Protein AF-A0A1V3I9J4-F1 (afdb_monomer)

Nearest PDB structures (foldseek):
  6lo8-assembly1_A  TM=5.606E-01  e=5.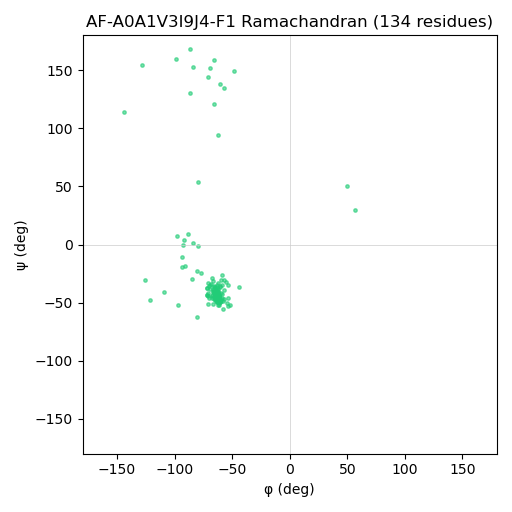830E+00  Saccharomyces cerevisiae S288C

Solvent-accessible surface area (backbone atoms only — not comparable to full-atom values): 7116 Å² total; per-residue (Å²): 116,76,69,48,53,53,27,46,50,50,54,15,50,54,45,28,54,53,42,21,52,49,48,45,62,74,43,64,89,49,76,94,69,63,69,67,55,36,48,50,51,18,38,63,69,42,17,49,48,37,28,52,41,33,45,50,40,48,75,71,56,50,34,39,82,47,54,69,62,50,41,52,48,24,28,52,47,25,25,54,47,45,34,54,53,50,52,52,51,35,45,75,68,69,73,48,91,66,52,75,68,56,41,36,72,73,54,30,50,62,52,13,52,52,41,14,53,52,41,26,52,49,43,68,72,49,45,40,78,41,35,44,88,61,86,127

Organism: NCBI:txid1908258

Sequence (136 aa):
MKPYFRTLILFPLILQGLATALFWFLGWDLEPVPFYRYLTVAFFLATIPAFLIAFVATTFRYVRHNIVSIVLCSSLISFFYCNIASYFYLFMMNETEASIWEWVIQDGLVLGLLGMCGMVFYSLFVLPFLLPKTKS

pLDDT: mean 86.07, std 7.84, range [49.94, 94.81]

Secondary structure (DSSP, 8-state):
-HHHHHHHHHHHHHHHHHHHHHHHHHTTTSS---HHHHHHHHIIIIIHHHHHHHHHHHHTT--TT-HHHHHHHHHHHHHHHHHHHHHHHHHHTT---S-HHHHIIIIIHHHHHHHHHHHHHHHHHHHHHHS-SS--

Mean predicted aligned error: 5.66 Å

Radius of gyration: 16.04 Å; Cα contacts (8 Å, |Δi|>4): 140; chains: 1; bounding box: 35×29×50 Å

Structure (mmCIF, N/CA/C/O backbone):
data_AF-A0A1V3I9J4-F1
#
_entry.id   AF-A0A1V3I9J4-F1
#
loop_
_atom_site.group_PDB
_atom_site.id
_atom_site.type_symbol
_atom_site.label_atom_id
_atom_site.label_alt_id
_atom_site.label_comp_id
_atom_site.label_asym_id
_atom_site.label_entity_id
_atom_site.label_seq_id
_atom_site.pdbx_PDB_ins_code
_atom_site.Cartn_x
_atom_site.Cartn_y
_atom_site.Cartn_z
_atom_site.occupancy
_atom_site.B_iso_or_equiv
_atom_site.auth_seq_id
_atom_site.auth_comp_id
_atom_site.auth_asym_id
_atom_site.auth_atom_id
_atom_site.pdbx_PDB_model_num
ATOM 1 N N . MET A 1 1 ? -5.566 -11.918 20.546 1.00 49.94 1 MET A N 1
ATOM 2 C CA . MET A 1 1 ? -5.005 -12.197 19.198 1.00 49.94 1 MET A CA 1
ATOM 3 C C . MET A 1 1 ? -6.056 -12.437 18.106 1.00 49.94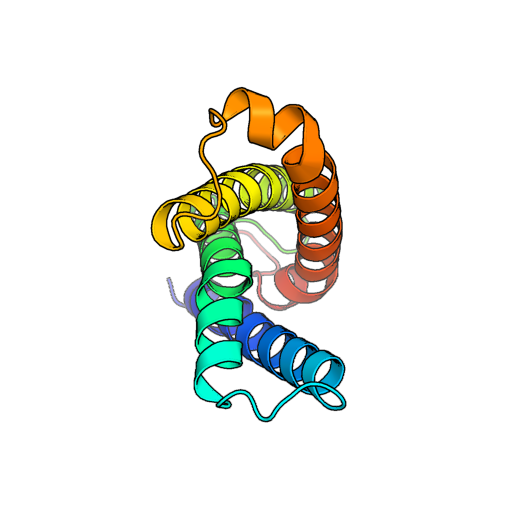 1 MET A C 1
ATOM 5 O O . MET A 1 1 ? -5.863 -11.928 17.012 1.00 49.94 1 MET A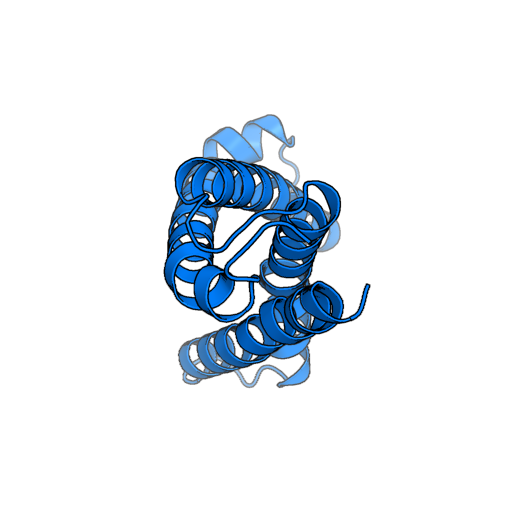 O 1
ATOM 9 N N . LYS A 1 2 ? -7.193 -13.111 18.364 1.00 61.66 2 LYS A N 1
ATOM 10 C CA . LYS A 1 2 ? -8.234 -13.349 17.334 1.00 61.66 2 LYS A CA 1
ATOM 11 C C . LYS A 1 2 ? -8.881 -12.114 16.656 1.00 61.66 2 LYS A C 1
ATOM 13 O O . LYS A 1 2 ? -9.177 -12.246 15.471 1.00 61.66 2 LYS A O 1
ATOM 18 N N . PRO A 1 3 ? -9.115 -10.948 17.305 1.00 64.12 3 PRO A N 1
ATOM 19 C CA . PRO A 1 3 ? -9.882 -9.878 16.654 1.00 64.12 3 PRO A CA 1
ATOM 20 C C . PRO A 1 3 ? -9.131 -9.212 15.491 1.00 64.12 3 PRO A C 1
ATOM 22 O O . PRO A 1 3 ? -9.747 -8.909 14.479 1.00 64.12 3 PRO A O 1
ATOM 25 N N . TYR A 1 4 ? -7.807 -9.067 15.595 1.00 75.69 4 TYR A N 1
ATOM 26 C CA . TYR A 1 4 ? -6.991 -8.361 14.598 1.00 75.69 4 TYR A CA 1
ATOM 27 C C . TYR A 1 4 ? -6.436 -9.261 13.485 1.00 75.69 4 TYR A C 1
ATOM 29 O O . TYR A 1 4 ? -6.075 -8.779 12.417 1.00 75.69 4 TYR A O 1
ATOM 37 N N . PHE A 1 5 ? -6.399 -10.582 13.697 1.00 76.38 5 PHE A N 1
ATOM 38 C CA . PHE A 1 5 ? -5.927 -11.531 12.681 1.00 76.38 5 PHE A CA 1
ATOM 39 C C . PHE A 1 5 ? -6.779 -11.481 11.405 1.00 76.38 5 PHE A C 1
ATOM 41 O O . PHE A 1 5 ? -6.262 -11.570 10.296 1.00 76.38 5 PHE A O 1
ATOM 48 N N . ARG A 1 6 ? -8.092 -11.261 11.559 1.00 82.69 6 ARG A N 1
ATOM 49 C CA . ARG A 1 6 ? -8.993 -11.050 10.420 1.00 82.69 6 ARG A CA 1
ATOM 50 C C . ARG A 1 6 ? -8.640 -9.777 9.660 1.00 82.69 6 ARG A C 1
ATOM 52 O O . ARG A 1 6 ? -8.627 -9.808 8.439 1.00 82.69 6 ARG A O 1
ATOM 59 N N . THR A 1 7 ? -8.310 -8.695 10.361 1.00 84.25 7 THR A N 1
ATOM 60 C CA . THR A 1 7 ? -7.864 -7.435 9.753 1.00 84.25 7 THR A CA 1
ATOM 61 C C . THR A 1 7 ? -6.581 -7.633 8.950 1.00 84.25 7 THR A C 1
ATOM 63 O O . THR A 1 7 ? -6.528 -7.212 7.802 1.00 84.25 7 THR A O 1
ATOM 66 N N . LEU A 1 8 ? -5.587 -8.332 9.512 1.00 87.12 8 LEU A N 1
ATOM 67 C CA . LEU A 1 8 ? -4.297 -8.599 8.862 1.00 87.12 8 LEU A CA 1
ATOM 68 C C . LEU A 1 8 ? -4.411 -9.368 7.545 1.00 87.12 8 LEU A C 1
ATOM 70 O O . LEU A 1 8 ? -3.569 -9.188 6.675 1.00 87.12 8 LEU A O 1
ATOM 74 N N . ILE A 1 9 ? -5.421 -10.228 7.405 1.00 88.88 9 ILE A N 1
ATOM 75 C CA . ILE A 1 9 ? -5.608 -11.054 6.207 1.00 88.88 9 ILE A CA 1
ATOM 76 C C . ILE A 1 9 ? -6.605 -10.408 5.249 1.00 88.88 9 ILE A C 1
ATOM 78 O O . ILE A 1 9 ? -6.308 -10.237 4.072 1.00 88.88 9 ILE A O 1
ATOM 82 N N . LEU A 1 10 ? -7.791 -10.037 5.735 1.00 91.19 10 LEU A N 1
ATOM 83 C CA . LEU A 1 10 ? -8.876 -9.561 4.877 1.00 91.19 10 LEU A CA 1
ATOM 84 C C . LEU A 1 10 ? -8.568 -8.197 4.265 1.00 91.19 10 LEU A C 1
ATOM 86 O O . LEU A 1 10 ? -8.884 -7.977 3.102 1.00 91.19 10 LEU A O 1
ATOM 90 N N . PHE A 1 11 ? -7.941 -7.293 5.018 1.00 92.75 11 PHE A N 1
ATOM 91 C CA . PHE A 1 11 ? -7.642 -5.951 4.526 1.00 92.75 11 PHE A CA 1
ATOM 92 C C . PHE A 1 11 ? -6.712 -5.954 3.299 1.00 92.75 11 PHE A C 1
ATOM 94 O O . PHE A 1 11 ? -7.086 -5.363 2.288 1.00 92.75 11 PHE A O 1
ATOM 101 N N . PRO A 1 12 ? -5.548 -6.626 3.302 1.00 93.94 12 PRO A N 1
ATOM 102 C CA . PRO A 1 12 ? -4.733 -6.718 2.092 1.00 93.94 12 PRO A CA 1
ATOM 103 C C . PRO A 1 12 ? -5.380 -7.583 1.003 1.00 93.94 12 PRO A C 1
ATOM 105 O O . PRO A 1 12 ? -5.273 -7.246 -0.171 1.00 93.94 12 PRO A O 1
ATOM 108 N N . LEU A 1 13 ? -6.096 -8.656 1.361 1.00 93.94 13 LEU A N 1
ATOM 109 C CA . LEU A 1 13 ? -6.703 -9.564 0.380 1.00 93.94 13 LEU A CA 1
ATOM 110 C C . LEU A 1 13 ? -7.821 -8.902 -0.440 1.00 93.94 13 LEU A C 1
ATOM 112 O O . LEU A 1 13 ? -7.906 -9.111 -1.649 1.00 93.94 13 LEU A O 1
ATOM 116 N N . ILE A 1 14 ? -8.669 -8.090 0.198 1.00 93.75 14 ILE A N 1
ATOM 117 C CA . ILE A 1 14 ? -9.712 -7.328 -0.503 1.00 93.75 14 ILE A CA 1
ATOM 118 C C . ILE A 1 14 ? -9.059 -6.373 -1.505 1.00 93.75 14 ILE A C 1
ATOM 120 O O . ILE A 1 14 ? -9.472 -6.325 -2.665 1.00 93.75 14 ILE A O 1
ATOM 124 N N . LEU A 1 15 ? -8.010 -5.659 -1.086 1.00 94.06 15 LEU A N 1
ATOM 125 C CA . LEU A 1 15 ? -7.327 -4.720 -1.966 1.00 94.06 15 LEU A CA 1
ATOM 126 C C . LEU A 1 15 ? -6.601 -5.424 -3.116 1.00 94.06 15 LEU A C 1
ATOM 128 O O . LEU A 1 15 ? -6.671 -4.934 -4.237 1.00 94.06 15 LEU A O 1
ATOM 132 N N . GLN A 1 16 ? -5.984 -6.587 -2.875 1.00 94.81 16 GLN A N 1
ATOM 133 C CA . GLN A 1 16 ? -5.402 -7.423 -3.930 1.00 94.81 16 GLN A CA 1
ATOM 134 C C . GLN A 1 16 ? -6.427 -7.684 -5.035 1.00 94.81 16 GLN A C 1
ATOM 136 O O . GLN A 1 16 ? -6.136 -7.461 -6.211 1.00 94.81 16 GLN A O 1
ATOM 141 N N . GLY A 1 17 ? -7.617 -8.165 -4.664 1.00 92.38 17 GLY A N 1
ATOM 142 C CA . GLY A 1 17 ? -8.676 -8.492 -5.616 1.00 92.38 17 GLY A CA 1
ATOM 143 C C . GLY A 1 17 ? -9.146 -7.265 -6.393 1.00 92.38 17 GLY A C 1
ATOM 144 O O . GLY A 1 17 ? -9.192 -7.300 -7.621 1.00 92.38 17 GLY A O 1
ATOM 145 N N . LEU A 1 18 ? -9.424 -6.164 -5.687 1.00 93.44 18 LEU A N 1
ATOM 146 C CA . LEU A 1 18 ? -9.874 -4.910 -6.296 1.00 93.44 18 LEU A CA 1
ATOM 147 C C . LEU A 1 18 ? -8.825 -4.313 -7.243 1.00 93.44 18 LEU A C 1
ATOM 149 O O . LEU A 1 18 ? -9.158 -3.958 -8.369 1.00 93.44 18 LEU A O 1
ATOM 153 N N . ALA A 1 19 ? -7.563 -4.238 -6.819 1.00 91.50 19 ALA A N 1
ATOM 154 C CA . ALA A 1 19 ? -6.478 -3.690 -7.627 1.00 91.50 19 ALA A CA 1
ATOM 155 C C . ALA A 1 19 ? -6.179 -4.568 -8.849 1.00 91.50 19 ALA A C 1
ATOM 157 O O . ALA A 1 19 ? -5.987 -4.046 -9.943 1.00 91.50 19 ALA A O 1
ATOM 158 N N . THR A 1 20 ? -6.206 -5.897 -8.698 1.00 92.62 20 THR A N 1
ATOM 159 C CA . THR A 1 20 ? -6.018 -6.821 -9.830 1.00 92.62 20 THR A CA 1
ATOM 160 C C . THR A 1 20 ? -7.135 -6.653 -10.859 1.00 92.62 20 THR A C 1
ATOM 162 O O . THR A 1 20 ? -6.858 -6.558 -12.052 1.00 92.62 20 THR A O 1
ATOM 165 N N . ALA A 1 21 ? -8.392 -6.577 -10.407 1.00 91.62 21 ALA A N 1
ATOM 166 C CA . ALA A 1 21 ? -9.537 -6.352 -11.285 1.00 91.62 21 ALA A CA 1
ATOM 167 C C . ALA A 1 21 ? -9.454 -4.991 -11.990 1.00 91.62 21 ALA A C 1
ATOM 169 O O . ALA A 1 21 ? -9.706 -4.910 -13.189 1.00 91.62 21 ALA A O 1
ATOM 170 N N . LEU A 1 22 ? -9.047 -3.941 -11.269 1.00 90.50 22 LEU A N 1
ATOM 171 C CA . LEU A 1 22 ? -8.854 -2.608 -11.832 1.00 90.50 22 LEU A CA 1
ATOM 172 C C . LEU A 1 22 ? -7.760 -2.599 -12.906 1.00 90.50 22 LEU A C 1
ATOM 174 O O . LEU A 1 22 ? -7.988 -2.080 -13.993 1.00 90.50 22 LEU A O 1
ATOM 178 N N . PHE A 1 23 ? -6.592 -3.188 -12.634 1.00 88.38 23 PHE A N 1
ATOM 179 C CA . PHE A 1 23 ? -5.504 -3.248 -13.611 1.00 88.38 23 PHE A CA 1
ATOM 180 C C . PHE A 1 23 ? -5.861 -4.081 -14.835 1.00 88.38 23 PHE A C 1
ATOM 182 O O . PHE A 1 23 ? -5.496 -3.702 -15.943 1.00 88.38 23 PHE A O 1
ATOM 189 N N . TRP A 1 24 ? -6.600 -5.175 -14.656 1.00 89.00 24 TRP A N 1
ATOM 190 C CA . TRP A 1 24 ? -7.106 -5.944 -15.785 1.00 89.00 24 TRP A CA 1
ATOM 191 C C . TRP A 1 24 ? -8.100 -5.123 -16.616 1.00 89.00 24 TRP A C 1
ATOM 193 O O . TRP A 1 24 ? -7.965 -5.063 -17.832 1.00 89.00 24 TRP A O 1
ATOM 203 N N . PHE A 1 25 ? -9.048 -4.433 -15.978 1.00 88.06 25 PHE A N 1
ATOM 204 C CA . PHE A 1 25 ? -10.020 -3.595 -16.682 1.00 88.06 25 PHE A CA 1
ATOM 205 C C . PHE A 1 25 ? -9.353 -2.450 -17.457 1.00 88.06 25 PHE A C 1
ATOM 207 O O . PHE A 1 25 ? -9.671 -2.225 -18.618 1.00 88.06 25 PHE A O 1
ATOM 214 N N . LEU A 1 26 ? -8.384 -1.761 -16.846 1.00 85.94 26 LEU A N 1
ATOM 215 C CA . LEU A 1 26 ? -7.599 -0.714 -17.511 1.00 85.94 26 LEU A CA 1
ATOM 216 C C . LEU A 1 26 ? -6.693 -1.273 -18.617 1.00 85.94 26 LEU A C 1
ATOM 218 O O . LEU A 1 26 ? -6.379 -0.577 -19.576 1.00 85.94 26 LEU A O 1
ATOM 222 N N . GLY A 1 27 ? -6.265 -2.525 -18.469 1.00 82.06 27 GLY A N 1
ATOM 223 C CA . GLY A 1 27 ? -5.443 -3.253 -19.426 1.00 82.06 27 GLY A CA 1
ATOM 224 C C . GLY A 1 27 ? -6.215 -3.917 -20.561 1.00 82.06 27 GLY A C 1
ATOM 225 O O . GLY A 1 27 ? -5.588 -4.593 -21.369 1.00 82.06 27 GLY A O 1
ATOM 226 N N . TRP A 1 28 ? -7.541 -3.773 -20.610 1.00 76.44 28 TRP A N 1
ATOM 227 C CA . TRP A 1 28 ? -8.403 -4.556 -21.497 1.00 76.44 28 TRP A CA 1
ATOM 228 C C . TRP A 1 28 ? -8.178 -4.267 -22.986 1.00 76.44 28 TRP A C 1
ATOM 230 O O . TRP A 1 28 ? -8.222 -5.187 -23.798 1.00 76.44 28 TRP A O 1
ATOM 240 N N . ASP A 1 29 ? -7.901 -3.006 -23.326 1.00 75.25 29 ASP A N 1
ATOM 241 C CA . ASP A 1 29 ? -7.679 -2.556 -24.708 1.00 75.25 29 ASP A CA 1
ATOM 242 C C . ASP A 1 29 ? -6.194 -2.581 -25.123 1.00 75.25 29 ASP A C 1
ATOM 244 O O . ASP A 1 29 ? -5.850 -2.217 -26.249 1.00 75.25 29 ASP A O 1
ATOM 248 N N . LEU A 1 30 ? -5.298 -2.983 -24.215 1.00 75.38 30 LEU A N 1
ATOM 249 C CA . LEU A 1 30 ? -3.862 -3.098 -24.473 1.00 75.38 30 LEU A CA 1
ATOM 250 C C . LEU A 1 30 ? -3.519 -4.476 -25.064 1.00 75.38 30 LEU A C 1
ATOM 252 O O . LEU A 1 30 ? -4.335 -5.397 -25.069 1.00 75.38 30 LEU A O 1
ATOM 256 N N . GLU A 1 31 ? -2.290 -4.622 -25.573 1.00 75.81 31 GLU A N 1
ATOM 257 C CA . GLU A 1 31 ? -1.767 -5.916 -26.029 1.00 75.81 31 GLU A CA 1
ATOM 258 C C . GLU A 1 31 ? -2.010 -7.019 -24.984 1.00 75.81 31 GLU A C 1
ATOM 260 O O . GLU A 1 31 ? -2.014 -6.727 -23.786 1.00 75.81 31 GLU A O 1
ATOM 265 N N . PRO A 1 32 ? -2.199 -8.288 -25.394 1.00 76.12 32 PRO A N 1
ATOM 266 C CA . PRO A 1 32 ? -2.558 -9.366 -24.479 1.00 76.12 32 PRO A CA 1
ATOM 267 C C . PRO A 1 32 ? -1.462 -9.599 -23.430 1.00 76.12 32 PRO A C 1
ATOM 269 O O . PRO A 1 32 ? -0.507 -10.350 -23.636 1.00 76.12 32 PRO A O 1
ATOM 272 N N . VAL A 1 33 ? -1.619 -8.962 -22.269 1.00 80.00 33 VAL A N 1
ATOM 273 C CA . VAL A 1 33 ? -0.750 -9.146 -21.112 1.00 80.00 33 VAL A CA 1
ATOM 274 C C . VAL A 1 33 ? -1.266 -10.340 -20.303 1.00 80.00 33 VAL A C 1
ATOM 276 O O . VAL A 1 33 ? -2.451 -10.401 -19.963 1.00 80.00 33 VAL A O 1
ATOM 279 N N . PRO A 1 34 ? -0.398 -11.295 -19.933 1.00 86.06 34 PRO A N 1
ATOM 280 C CA . PRO A 1 34 ? -0.798 -12.413 -19.093 1.00 86.06 34 PRO A CA 1
ATOM 281 C C . PRO A 1 34 ? -1.398 -11.955 -17.758 1.00 86.06 34 PRO A C 1
ATOM 283 O O . PRO A 1 34 ? -0.808 -11.132 -17.055 1.00 86.06 34 PRO A O 1
ATOM 286 N N . PHE A 1 35 ? -2.519 -12.563 -17.350 1.00 85.94 35 PHE A N 1
ATOM 287 C CA . PHE A 1 35 ? -3.243 -12.179 -16.130 1.00 85.94 35 PHE A CA 1
ATOM 288 C C . PHE A 1 35 ? -2.366 -12.160 -14.865 1.00 85.94 35 PHE A C 1
ATOM 290 O O . PHE A 1 35 ? -2.518 -11.293 -14.002 1.00 85.94 35 PHE A O 1
ATOM 297 N N . TYR A 1 36 ? -1.399 -13.082 -14.768 1.00 87.00 36 TYR A N 1
ATOM 298 C CA . TYR A 1 36 ? -0.486 -13.153 -13.625 1.00 87.00 36 TYR A CA 1
ATOM 299 C C . TYR A 1 36 ? 0.319 -11.859 -13.428 1.00 87.00 36 TYR A C 1
ATOM 301 O O . TYR A 1 36 ? 0.698 -11.556 -12.301 1.00 87.00 36 TYR A O 1
ATOM 309 N N . ARG A 1 37 ? 0.561 -11.067 -14.484 1.00 86.00 37 ARG A N 1
ATOM 310 C CA . ARG A 1 37 ? 1.278 -9.792 -14.369 1.00 86.00 37 ARG A CA 1
ATOM 311 C C . ARG A 1 37 ? 0.460 -8.773 -13.578 1.00 86.00 37 ARG A C 1
ATOM 313 O O . ARG A 1 37 ? 1.016 -8.144 -12.684 1.00 86.00 37 ARG A O 1
ATOM 320 N N . TYR A 1 38 ? -0.847 -8.666 -13.827 1.00 88.19 38 TYR A N 1
ATOM 321 C CA . TYR A 1 38 ? -1.734 -7.791 -13.046 1.00 88.19 38 TYR A CA 1
ATOM 322 C C . TYR A 1 38 ? -1.788 -8.212 -11.578 1.00 88.19 38 TYR A C 1
ATOM 324 O O . TYR A 1 38 ? -1.732 -7.365 -10.688 1.00 88.19 38 TYR A O 1
ATOM 332 N N . LEU A 1 39 ? -1.837 -9.524 -11.326 1.00 89.75 39 LEU A N 1
ATOM 333 C CA . LEU A 1 39 ? -1.841 -10.082 -9.977 1.00 89.75 39 LEU A CA 1
ATOM 334 C C . LEU A 1 39 ? -0.544 -9.742 -9.229 1.00 89.75 39 LEU A C 1
ATOM 336 O O . LEU A 1 39 ? -0.597 -9.281 -8.089 1.00 89.75 39 LEU A O 1
ATOM 340 N N . THR A 1 40 ? 0.606 -9.899 -9.885 1.00 88.25 40 THR A N 1
ATOM 341 C CA . THR A 1 40 ? 1.920 -9.552 -9.329 1.00 88.25 40 THR A CA 1
ATOM 342 C C . THR A 1 40 ? 2.047 -8.053 -9.063 1.00 88.25 40 THR A C 1
ATOM 344 O O . THR A 1 40 ? 2.460 -7.659 -7.974 1.00 88.25 40 THR A O 1
ATOM 347 N N . VAL A 1 41 ? 1.652 -7.199 -10.011 1.00 86.50 41 VAL A N 1
ATOM 348 C CA . VAL A 1 41 ? 1.715 -5.736 -9.843 1.00 86.50 41 VAL A CA 1
ATOM 349 C C . VAL A 1 41 ? 0.810 -5.278 -8.696 1.00 86.50 41 VAL A C 1
ATOM 351 O O . VAL A 1 41 ? 1.257 -4.521 -7.837 1.00 86.50 41 VAL A O 1
ATOM 354 N N . ALA A 1 42 ? -0.422 -5.787 -8.614 1.00 90.50 42 ALA A N 1
ATOM 355 C CA . ALA A 1 42 ? -1.326 -5.518 -7.495 1.00 90.50 42 ALA A CA 1
ATOM 356 C C . ALA A 1 42 ? -0.761 -6.001 -6.153 1.00 90.50 42 ALA A C 1
ATOM 358 O O . ALA A 1 42 ? -0.906 -5.314 -5.140 1.00 90.50 42 ALA A O 1
ATOM 359 N N . PHE A 1 43 ? -0.065 -7.139 -6.143 1.00 90.44 43 PHE A N 1
ATOM 360 C CA . PHE A 1 43 ? 0.559 -7.662 -4.933 1.00 90.44 43 PHE A CA 1
ATOM 361 C C . PHE A 1 43 ? 1.630 -6.724 -4.384 1.00 90.44 43 PHE A C 1
ATOM 363 O O . PHE A 1 43 ? 1.602 -6.376 -3.200 1.00 90.44 43 PHE A O 1
ATOM 370 N N . PHE A 1 44 ? 2.534 -6.259 -5.245 1.00 88.19 44 PHE A N 1
ATOM 371 C CA . PHE A 1 44 ? 3.584 -5.343 -4.823 1.00 88.19 44 PHE A CA 1
ATOM 372 C C . PHE A 1 44 ? 3.032 -3.958 -4.498 1.00 88.19 44 PHE A C 1
ATOM 374 O O . PHE A 1 44 ? 3.275 -3.457 -3.407 1.0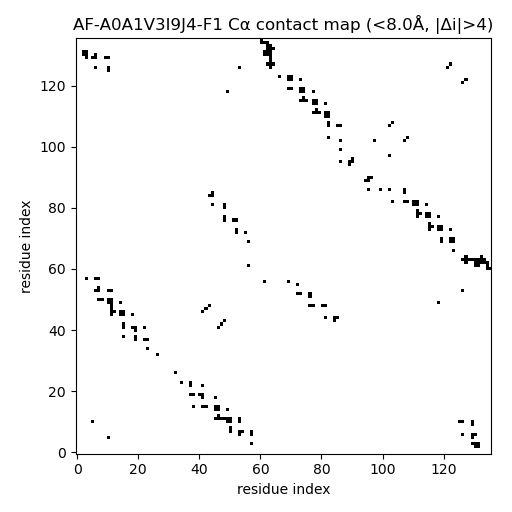0 88.19 44 PHE A O 1
ATOM 381 N N . LEU A 1 45 ? 2.251 -3.350 -5.391 1.00 86.88 45 LEU A N 1
ATOM 382 C CA . LEU A 1 45 ? 1.869 -1.942 -5.255 1.00 86.88 45 LEU A CA 1
ATOM 383 C C . LEU A 1 45 ? 0.712 -1.683 -4.285 1.00 86.88 45 LEU A C 1
ATOM 385 O O . LEU A 1 45 ? 0.603 -0.568 -3.784 1.00 86.88 45 LEU A O 1
ATOM 389 N N . ALA A 1 46 ? -0.143 -2.671 -4.012 1.00 89.94 46 ALA A N 1
ATOM 390 C CA . ALA A 1 46 ? -1.344 -2.473 -3.199 1.00 89.94 46 ALA A CA 1
ATOM 391 C C . ALA A 1 46 ? -1.372 -3.383 -1.963 1.00 89.94 46 ALA A C 1
ATOM 393 O O . ALA A 1 46 ? -1.582 -2.927 -0.837 1.00 89.94 46 ALA A O 1
ATOM 394 N N . THR A 1 47 ? -1.107 -4.674 -2.137 1.00 92.56 47 THR A N 1
ATOM 395 C CA . THR A 1 47 ? -1.300 -5.673 -1.074 1.00 92.56 47 THR A CA 1
ATOM 396 C C . THR A 1 47 ? -0.268 -5.567 0.037 1.00 92.56 47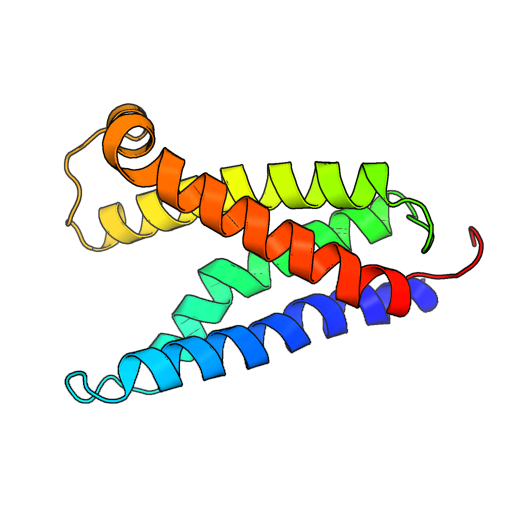 THR A C 1
ATOM 398 O O . THR A 1 47 ? -0.640 -5.600 1.210 1.00 92.56 47 THR A O 1
ATOM 401 N N . ILE A 1 48 ? 1.013 -5.387 -0.295 1.00 92.88 48 ILE A N 1
ATOM 402 C CA . ILE A 1 48 ? 2.060 -5.160 0.710 1.00 92.88 48 ILE A CA 1
ATOM 403 C C . ILE A 1 48 ? 1.819 -3.875 1.520 1.00 92.88 48 ILE A C 1
ATOM 405 O O . ILE A 1 48 ? 1.813 -3.967 2.751 1.00 92.88 48 ILE A O 1
ATOM 409 N N . PRO A 1 49 ? 1.572 -2.693 0.917 1.00 92.12 49 PRO A N 1
ATOM 410 C CA . PRO A 1 49 ? 1.309 -1.495 1.710 1.00 92.12 49 PRO A CA 1
ATOM 411 C C . PRO A 1 49 ? 0.030 -1.627 2.546 1.00 92.12 49 PRO A C 1
ATOM 413 O O . PRO A 1 49 ? 0.025 -1.222 3.710 1.00 92.12 49 PRO A O 1
ATOM 416 N N . ALA A 1 50 ? -1.023 -2.274 2.033 1.00 92.94 50 ALA A N 1
ATOM 417 C CA . ALA A 1 50 ? -2.209 -2.586 2.831 1.00 92.94 50 ALA A CA 1
ATOM 418 C C . ALA A 1 50 ? -1.890 -3.496 4.025 1.00 92.94 50 ALA A C 1
ATOM 420 O O . ALA A 1 50 ? -2.353 -3.247 5.140 1.00 92.94 50 ALA A O 1
ATOM 421 N N . PHE A 1 51 ? -1.074 -4.529 3.819 1.00 93.56 51 PHE A N 1
ATOM 422 C CA . PHE A 1 51 ? -0.638 -5.413 4.892 1.00 93.56 51 PHE A CA 1
ATOM 423 C C . PHE A 1 51 ? 0.151 -4.645 5.955 1.00 93.56 51 PHE A C 1
ATOM 425 O O . PHE A 1 51 ? -0.141 -4.790 7.140 1.00 93.56 51 PHE A O 1
ATOM 432 N N . LEU A 1 52 ? 1.087 -3.779 5.555 1.00 93.69 52 LEU A N 1
ATOM 433 C CA . LEU A 1 52 ? 1.852 -2.935 6.476 1.00 93.69 52 LEU A CA 1
ATOM 434 C C . LEU A 1 52 ? 0.937 -2.017 7.299 1.00 93.69 52 LEU A C 1
ATOM 436 O O . LEU A 1 52 ? 1.109 -1.908 8.512 1.00 93.69 52 LEU A O 1
ATOM 440 N N . ILE A 1 53 ? -0.085 -1.419 6.681 1.00 92.81 53 ILE A N 1
ATOM 441 C CA . ILE A 1 53 ? -1.082 -0.595 7.385 1.00 92.81 53 ILE A CA 1
ATOM 442 C C . ILE A 1 53 ? -1.861 -1.429 8.405 1.00 92.81 53 ILE A C 1
ATOM 444 O O . ILE A 1 53 ? -1.982 -1.035 9.567 1.00 92.81 53 ILE A O 1
ATOM 448 N N . ALA A 1 54 ? -2.363 -2.601 8.009 1.00 91.19 54 ALA A N 1
ATOM 449 C CA . ALA A 1 54 ? -3.068 -3.501 8.920 1.00 91.19 54 ALA A CA 1
ATOM 450 C C . ALA A 1 54 ? -2.153 -4.007 10.049 1.00 91.19 54 ALA A C 1
ATOM 452 O O . ALA A 1 54 ? -2.603 -4.167 11.188 1.00 91.19 54 ALA A O 1
ATOM 453 N N . PHE A 1 55 ? -0.869 -4.218 9.758 1.00 91.44 55 PHE A N 1
ATOM 454 C CA . PHE A 1 55 ? 0.151 -4.616 10.719 1.00 91.44 55 PHE A CA 1
ATOM 455 C C . PHE A 1 55 ? 0.412 -3.534 11.760 1.00 91.44 55 PHE A C 1
ATOM 457 O O . PHE A 1 55 ? 0.374 -3.822 12.960 1.00 91.44 55 PHE A O 1
ATOM 464 N N . VAL A 1 56 ? 0.583 -2.281 11.337 1.00 90.94 56 VAL A N 1
ATOM 465 C CA . VAL A 1 56 ? 0.724 -1.144 12.254 1.00 90.94 56 VAL A CA 1
ATOM 466 C C . VAL A 1 56 ? -0.552 -0.968 13.078 1.00 90.94 56 VAL A C 1
ATOM 468 O O . VAL A 1 56 ? -0.484 -0.926 14.307 1.00 90.94 56 VAL A O 1
ATOM 471 N N . ALA A 1 57 ? -1.727 -0.983 12.446 1.00 87.75 57 ALA A N 1
ATOM 472 C CA . ALA A 1 57 ? -3.002 -0.868 13.152 1.00 87.75 57 ALA A CA 1
ATOM 473 C C . ALA A 1 57 ? -3.185 -1.967 14.215 1.00 87.75 57 ALA A C 1
ATOM 475 O O . ALA A 1 57 ? -3.663 -1.699 15.318 1.00 87.75 57 ALA A O 1
ATOM 476 N N . THR A 1 58 ? -2.758 -3.194 13.917 1.00 86.75 58 THR A N 1
ATOM 477 C CA . THR A 1 58 ? -2.799 -4.321 14.858 1.00 86.75 58 THR A CA 1
ATOM 478 C C . THR A 1 58 ? -1.798 -4.152 15.997 1.00 86.75 58 THR A C 1
ATOM 480 O O . THR A 1 58 ? -2.153 -4.330 17.163 1.00 86.75 58 THR A O 1
ATOM 483 N N . THR A 1 59 ? -0.559 -3.780 15.675 1.00 86.56 59 THR A N 1
ATOM 484 C CA . THR A 1 59 ? 0.535 -3.619 16.644 1.00 86.56 59 THR A CA 1
ATOM 485 C C . THR A 1 59 ? 0.209 -2.543 17.674 1.00 86.56 59 THR A C 1
ATOM 487 O O . THR A 1 59 ? 0.344 -2.767 18.876 1.00 86.56 59 THR A O 1
ATOM 490 N N . PHE A 1 60 ? -0.322 -1.406 17.223 1.00 85.88 60 PHE A N 1
ATOM 491 C CA . PHE A 1 60 ? -0.725 -0.305 18.097 1.00 85.88 60 PHE A CA 1
ATOM 492 C C . PHE A 1 60 ? -2.168 -0.422 18.615 1.00 85.88 60 PHE A C 1
ATOM 494 O O . PHE A 1 60 ? -2.677 0.512 19.237 1.00 85.88 60 PHE A O 1
ATOM 501 N N . ARG A 1 61 ? -2.833 -1.566 18.386 1.00 83.06 61 ARG A N 1
ATOM 502 C CA . ARG A 1 61 ? -4.200 -1.871 18.848 1.00 83.06 61 ARG A CA 1
ATOM 503 C C . ARG A 1 61 ? -5.201 -0.761 18.522 1.00 83.06 61 ARG A C 1
ATOM 505 O O . ARG A 1 61 ? -5.930 -0.274 19.395 1.00 83.06 61 ARG A O 1
ATOM 512 N N . TYR A 1 62 ? -5.209 -0.328 17.265 1.00 83.75 62 TYR A N 1
ATOM 513 C CA . TYR A 1 62 ? -6.150 0.678 16.795 1.00 83.75 62 TYR A CA 1
ATOM 514 C C . TYR A 1 62 ? -7.582 0.175 16.961 1.00 83.75 62 TYR A C 1
ATOM 516 O O . TYR A 1 62 ? -7.909 -0.975 16.681 1.00 83.75 62 TYR A O 1
ATOM 524 N N . VAL A 1 63 ? -8.447 1.076 17.406 1.00 83.00 63 VAL A N 1
ATOM 525 C CA . VAL A 1 63 ? -9.892 0.855 17.434 1.00 83.00 63 VAL A CA 1
ATOM 526 C C . VAL A 1 63 ? -10.528 1.520 16.226 1.00 83.00 63 VAL A C 1
ATOM 528 O O . VAL A 1 63 ? -9.965 2.460 15.662 1.00 83.00 63 VAL A O 1
ATOM 531 N N . ARG A 1 64 ? -11.735 1.076 15.874 1.00 79.38 64 ARG A N 1
ATOM 532 C CA . ARG A 1 64 ? -12.516 1.571 14.729 1.00 79.38 64 ARG A CA 1
ATOM 533 C C . ARG A 1 64 ? -12.534 3.101 14.564 1.00 79.38 64 ARG A C 1
ATOM 535 O O . ARG A 1 64 ? -12.521 3.585 13.440 1.00 79.38 64 ARG A O 1
ATOM 542 N N . HIS A 1 65 ? -12.568 3.848 15.669 1.00 78.88 65 HIS A N 1
ATOM 543 C CA . HIS A 1 65 ? -12.696 5.311 15.675 1.00 78.88 65 HIS A CA 1
ATOM 544 C C . HIS A 1 65 ? -11.359 6.064 15.685 1.00 78.88 65 HIS A C 1
ATOM 546 O O . HIS A 1 65 ? -11.361 7.291 15.756 1.00 78.88 65 HIS A O 1
ATOM 552 N N . ASN A 1 66 ? -10.214 5.376 15.611 1.00 86.44 66 ASN A N 1
ATOM 553 C CA . ASN A 1 66 ? -8.906 6.031 15.597 1.00 86.44 66 ASN A CA 1
ATOM 554 C C . ASN A 1 66 ? -8.543 6.581 14.203 1.00 86.44 66 ASN A C 1
ATOM 556 O O . ASN A 1 66 ? -7.500 6.260 13.636 1.00 86.44 66 ASN A O 1
ATOM 560 N N . ILE A 1 67 ? -9.444 7.387 13.638 1.00 87.44 67 ILE A N 1
ATOM 561 C CA . ILE A 1 67 ? -9.406 7.862 12.251 1.00 87.44 67 ILE A CA 1
ATOM 562 C C . ILE A 1 67 ? -8.119 8.635 11.959 1.00 87.44 67 ILE A C 1
ATOM 564 O O . ILE A 1 67 ? -7.483 8.386 10.942 1.00 87.44 67 ILE A O 1
ATOM 568 N N . VAL A 1 68 ? -7.683 9.504 12.875 1.00 90.44 68 VAL A N 1
ATOM 569 C CA . VAL A 1 68 ? -6.463 10.311 12.700 1.00 90.44 68 VAL A CA 1
ATOM 570 C C . VAL A 1 68 ? -5.234 9.422 12.518 1.00 90.44 68 VAL A C 1
ATOM 572 O O . VAL A 1 68 ? -4.472 9.612 11.572 1.00 90.44 68 VAL A O 1
ATOM 575 N N . SER A 1 69 ? -5.054 8.415 13.378 1.00 88.62 69 SER A N 1
ATOM 576 C CA . SER A 1 69 ? -3.914 7.505 13.250 1.00 88.62 69 SER A CA 1
ATOM 577 C C . SER A 1 69 ? -4.013 6.617 12.013 1.00 88.62 69 SER A C 1
ATOM 579 O O . SER A 1 69 ? -2.987 6.319 11.413 1.00 88.62 69 SER A O 1
ATOM 581 N N . ILE A 1 70 ? -5.223 6.217 11.604 1.00 90.44 70 ILE A N 1
ATOM 582 C CA . ILE A 1 70 ? -5.432 5.455 10.365 1.00 90.44 70 ILE A CA 1
ATOM 583 C C . ILE A 1 70 ? -5.011 6.291 9.155 1.00 90.44 70 ILE A C 1
ATOM 585 O O . ILE A 1 70 ? -4.238 5.804 8.334 1.00 90.44 70 ILE A O 1
ATOM 589 N N . VAL A 1 71 ? -5.465 7.543 9.058 1.00 93.06 71 VAL A N 1
ATOM 590 C CA . VAL A 1 71 ? -5.116 8.453 7.954 1.00 93.06 71 VAL A CA 1
ATOM 591 C C . VAL A 1 71 ? -3.614 8.691 7.908 1.00 93.06 71 VAL A C 1
ATOM 593 O O . VAL A 1 71 ? -3.010 8.511 6.861 1.00 93.06 71 VAL A O 1
ATOM 596 N N . LEU A 1 72 ? -3.001 9.032 9.041 1.00 93.00 72 LEU A N 1
ATOM 597 C CA . LEU A 1 72 ? -1.573 9.336 9.104 1.00 93.00 72 LEU A CA 1
ATOM 598 C C . LEU A 1 72 ? -0.716 8.104 8.780 1.00 93.00 72 LEU A C 1
ATOM 600 O O . LEU A 1 72 ? 0.246 8.182 8.025 1.00 93.00 72 LEU A O 1
ATOM 604 N N . CYS A 1 73 ? -1.065 6.941 9.325 1.00 92.94 73 CYS A N 1
ATOM 605 C CA . CYS A 1 73 ? -0.319 5.716 9.064 1.00 92.94 73 CYS A CA 1
ATOM 606 C C . CYS A 1 73 ? -0.459 5.267 7.604 1.00 92.94 73 CYS A C 1
ATOM 608 O O . CYS A 1 73 ? 0.542 4.953 6.962 1.00 92.94 73 CYS A O 1
ATOM 610 N N . SER A 1 74 ? -1.683 5.271 7.069 1.00 92.75 74 SER A N 1
ATOM 611 C CA . SER A 1 74 ? -1.925 4.904 5.672 1.00 92.75 74 SER A CA 1
ATOM 612 C C . SER A 1 74 ? -1.281 5.877 4.694 1.00 92.75 74 SER A C 1
ATOM 614 O O . SER A 1 74 ? -0.732 5.427 3.688 1.00 92.75 74 SER A O 1
ATOM 616 N N . SER A 1 75 ? -1.260 7.175 5.011 1.00 92.19 75 SER A N 1
ATOM 617 C CA . SER A 1 75 ? -0.626 8.169 4.157 1.00 92.19 75 SER A CA 1
ATOM 618 C C . SER A 1 75 ? 0.886 7.988 4.094 1.00 92.19 75 SER A C 1
ATOM 620 O O . SER A 1 75 ? 1.431 7.871 2.999 1.00 92.19 75 SER A O 1
ATOM 622 N N . LEU A 1 76 ? 1.559 7.885 5.246 1.00 93.94 76 LEU A N 1
ATOM 623 C CA . LEU A 1 76 ? 3.012 7.715 5.295 1.00 93.94 76 LEU A CA 1
ATOM 624 C C . LEU A 1 76 ? 3.437 6.396 4.649 1.00 93.94 76 LEU A C 1
ATOM 626 O O . LEU A 1 76 ? 4.319 6.393 3.793 1.00 93.94 76 LEU A O 1
ATOM 630 N N . ILE A 1 77 ? 2.797 5.281 5.022 1.00 93.62 77 ILE A N 1
ATOM 631 C CA . ILE A 1 77 ? 3.158 3.968 4.476 1.00 93.62 77 ILE A CA 1
ATOM 632 C C . ILE A 1 77 ? 2.967 3.966 2.968 1.00 93.62 77 ILE A C 1
ATOM 634 O O . ILE A 1 77 ? 3.885 3.582 2.254 1.00 93.62 77 ILE A O 1
ATOM 638 N N . SER A 1 78 ? 1.816 4.420 2.473 1.00 92.31 78 SER A N 1
ATOM 639 C CA . SER A 1 78 ? 1.567 4.410 1.037 1.00 92.31 78 SER A CA 1
ATOM 640 C C . SER A 1 78 ? 2.505 5.344 0.283 1.00 92.31 78 SER A C 1
ATOM 642 O O . SER A 1 78 ? 3.022 4.947 -0.754 1.00 92.31 78 SER A O 1
ATOM 644 N N . PHE A 1 79 ? 2.752 6.554 0.785 1.00 91.88 79 PHE A N 1
ATOM 645 C CA . PHE A 1 79 ? 3.603 7.519 0.098 1.00 91.88 79 PHE A CA 1
ATOM 646 C C . PHE A 1 79 ? 5.035 6.996 -0.051 1.00 91.88 79 PHE A C 1
ATOM 648 O O . PHE A 1 79 ? 5.568 6.952 -1.162 1.00 91.88 79 PHE A O 1
ATOM 655 N N . PHE A 1 80 ? 5.651 6.554 1.049 1.00 92.31 80 PHE A N 1
ATOM 656 C CA . PHE A 1 80 ? 7.032 6.073 1.021 1.00 92.31 80 PHE A CA 1
ATOM 657 C C . PHE A 1 80 ? 7.155 4.730 0.310 1.00 92.31 80 PHE A C 1
ATOM 659 O O . PHE A 1 80 ? 8.049 4.557 -0.517 1.00 92.31 80 PHE A O 1
ATOM 666 N N . TYR A 1 81 ? 6.251 3.789 0.594 1.00 91.56 81 TYR A N 1
ATOM 667 C CA . TYR A 1 81 ? 6.314 2.463 -0.006 1.00 91.56 81 TYR A CA 1
ATOM 668 C C . TYR A 1 81 ? 6.115 2.528 -1.521 1.00 91.56 81 TYR A C 1
ATOM 670 O O . TYR A 1 81 ? 6.924 1.964 -2.250 1.00 91.56 81 TYR A O 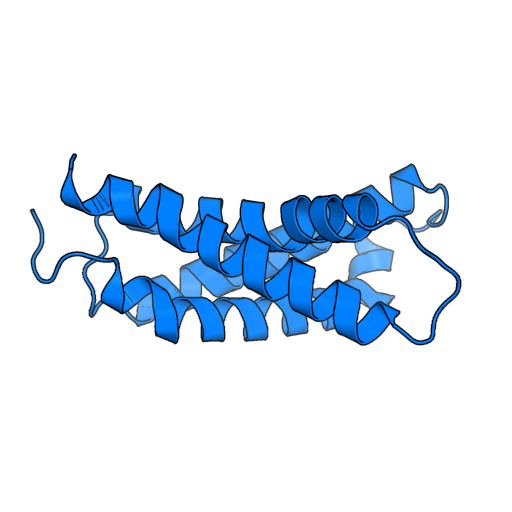1
ATOM 678 N N . CYS A 1 82 ? 5.092 3.239 -2.012 1.00 87.25 82 CYS A N 1
ATOM 679 C CA . CYS A 1 82 ? 4.843 3.334 -3.452 1.00 87.25 82 CYS A CA 1
ATOM 680 C C . CYS A 1 82 ? 6.014 4.001 -4.184 1.00 87.25 82 CYS A C 1
ATOM 682 O O . CYS A 1 82 ? 6.385 3.533 -5.257 1.00 87.25 82 CYS A O 1
ATOM 684 N N . ASN A 1 83 ? 6.641 5.028 -3.600 1.00 89.31 83 ASN A N 1
ATOM 685 C CA . ASN A 1 83 ? 7.823 5.661 -4.187 1.00 89.31 83 ASN A CA 1
ATOM 686 C C . ASN A 1 83 ? 9.007 4.696 -4.303 1.00 89.31 83 ASN A C 1
ATOM 688 O O . ASN A 1 83 ? 9.584 4.565 -5.381 1.00 89.31 83 ASN A O 1
ATOM 692 N N . ILE A 1 84 ? 9.338 3.995 -3.215 1.00 89.94 84 ILE A N 1
ATOM 693 C CA . ILE A 1 84 ? 10.459 3.048 -3.186 1.00 89.94 84 ILE A CA 1
ATOM 694 C C . ILE A 1 84 ? 10.190 1.862 -4.116 1.00 89.94 84 ILE A C 1
ATOM 696 O O . ILE A 1 84 ? 11.065 1.479 -4.887 1.00 89.94 84 ILE A O 1
ATOM 700 N N . ALA A 1 85 ? 8.984 1.293 -4.068 1.00 88.00 85 ALA A N 1
ATOM 701 C CA . ALA A 1 85 ? 8.612 0.144 -4.886 1.00 88.00 85 ALA A CA 1
ATOM 702 C C . ALA A 1 85 ? 8.629 0.478 -6.383 1.00 88.00 85 ALA A C 1
ATOM 704 O O . ALA A 1 85 ? 9.109 -0.325 -7.179 1.00 88.00 85 ALA A O 1
ATOM 705 N N . SER A 1 86 ? 8.152 1.666 -6.760 1.00 84.38 86 SER A N 1
ATOM 706 C CA . SER A 1 86 ? 8.123 2.095 -8.163 1.00 84.38 86 SER A CA 1
ATOM 707 C C . SER A 1 86 ? 9.521 2.404 -8.687 1.00 84.38 86 SER A C 1
ATOM 709 O O . SER A 1 86 ? 9.879 1.926 -9.759 1.00 84.38 86 SER A O 1
ATOM 711 N N . TYR A 1 87 ? 10.348 3.098 -7.897 1.00 86.94 87 TYR A N 1
ATOM 712 C CA . TYR A 1 87 ? 11.759 3.302 -8.229 1.00 86.94 87 TYR A CA 1
ATOM 713 C C . TYR A 1 87 ? 12.490 1.968 -8.412 1.00 86.94 87 TYR A C 1
ATOM 715 O O . TYR A 1 87 ? 13.183 1.763 -9.403 1.00 86.94 87 TYR A O 1
ATOM 723 N N . PHE A 1 88 ? 12.297 1.028 -7.482 1.00 86.31 88 PHE A N 1
ATOM 724 C CA . PHE A 1 88 ? 12.917 -0.291 -7.563 1.00 86.31 88 PHE A CA 1
ATOM 725 C C . PHE A 1 88 ? 12.442 -1.080 -8.788 1.00 86.31 88 PHE A C 1
ATOM 727 O O . PHE A 1 88 ? 13.248 -1.739 -9.438 1.00 86.31 88 PHE A O 1
ATOM 734 N N . TYR A 1 89 ? 11.154 -0.999 -9.132 1.00 82.81 89 TYR A N 1
ATOM 735 C CA . TYR A 1 89 ? 10.616 -1.627 -10.338 1.00 82.81 89 TYR A CA 1
ATOM 736 C C . TYR A 1 89 ? 11.281 -1.077 -11.608 1.00 82.81 89 TYR A C 1
ATOM 738 O O . TYR A 1 89 ? 11.751 -1.863 -12.428 1.00 82.81 89 TYR A O 1
ATOM 746 N N . LEU A 1 90 ? 11.380 0.248 -11.743 1.00 83.1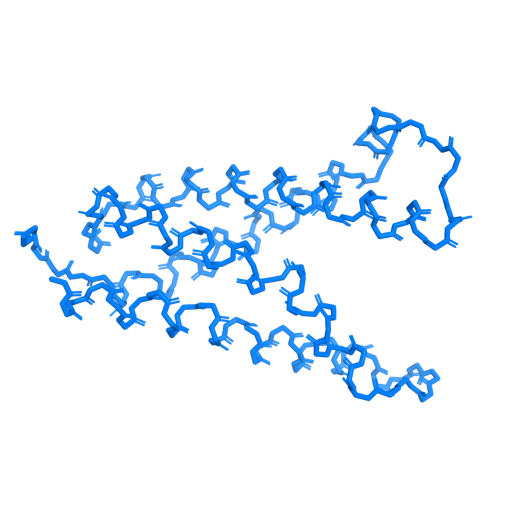2 90 LEU A N 1
ATOM 747 C CA . LEU A 1 90 ? 12.020 0.890 -12.897 1.00 83.12 90 LEU A CA 1
ATOM 748 C C . LEU A 1 90 ? 13.519 0.587 -12.970 1.00 83.12 90 LEU A C 1
ATOM 750 O O . LEU A 1 90 ? 14.039 0.284 -14.043 1.00 83.12 90 LEU A O 1
ATOM 754 N N . PHE A 1 91 ? 14.200 0.590 -11.822 1.00 83.44 91 PHE A N 1
ATOM 755 C CA . PHE A 1 91 ? 15.602 0.196 -11.718 1.00 83.44 91 PHE A CA 1
ATOM 756 C C . PHE A 1 91 ? 15.820 -1.249 -12.193 1.00 83.44 91 PHE A C 1
ATOM 758 O O . PHE A 1 91 ? 16.715 -1.516 -12.988 1.00 83.44 91 PHE A O 1
ATOM 765 N N . MET A 1 92 ? 14.966 -2.185 -11.766 1.00 82.06 92 MET A N 1
ATOM 766 C CA . MET A 1 92 ? 15.040 -3.591 -12.181 1.00 82.06 92 MET A CA 1
ATOM 767 C C . MET A 1 92 ? 14.739 -3.800 -13.669 1.00 82.06 92 MET A C 1
ATOM 769 O O . MET A 1 92 ? 15.285 -4.723 -14.270 1.00 82.06 92 MET A O 1
ATOM 773 N N . MET A 1 93 ? 13.885 -2.963 -14.263 1.00 79.25 93 MET A N 1
ATOM 774 C CA . MET A 1 93 ? 13.603 -2.981 -15.703 1.00 79.25 93 MET A CA 1
ATOM 775 C C . MET A 1 93 ? 14.682 -2.274 -16.534 1.00 79.25 93 MET A C 1
ATOM 777 O O . MET A 1 93 ? 14.602 -2.277 -17.758 1.00 79.25 93 MET A O 1
ATOM 781 N N . ASN A 1 94 ? 15.708 -1.709 -15.886 1.00 77.38 94 ASN A N 1
ATOM 782 C CA . ASN A 1 94 ? 16.739 -0.890 -16.519 1.00 77.38 94 ASN A CA 1
ATOM 783 C C . ASN A 1 94 ? 16.150 0.315 -17.286 1.00 77.38 94 ASN A C 1
ATOM 785 O O . ASN A 1 94 ? 16.711 0.771 -18.278 1.00 77.38 94 ASN A O 1
ATOM 789 N N . GLU A 1 95 ? 15.002 0.819 -16.819 1.00 73.69 95 GLU A N 1
ATOM 790 C CA . GLU A 1 95 ? 14.268 1.961 -17.384 1.00 73.69 95 GLU A CA 1
ATOM 791 C C . GLU A 1 95 ? 14.571 3.269 -16.626 1.00 73.69 95 GLU A C 1
ATOM 793 O O . GLU A 1 95 ? 13.928 4.294 -16.840 1.00 73.69 95 GLU A O 1
ATOM 798 N N . THR A 1 96 ? 15.529 3.259 -15.696 1.00 66.38 96 THR A N 1
ATOM 799 C CA . THR A 1 96 ? 15.899 4.432 -14.895 1.00 66.38 96 THR A CA 1
ATOM 800 C C . THR A 1 96 ? 17.399 4.466 -14.635 1.00 66.38 96 THR A C 1
ATOM 802 O O . THR A 1 96 ? 17.933 3.631 -13.909 1.00 66.38 96 THR A O 1
ATOM 805 N N . GLU A 1 97 ? 18.060 5.478 -15.201 1.00 64.88 97 GLU A N 1
ATOM 806 C CA . GLU A 1 97 ? 19.429 5.888 -14.842 1.00 64.88 97 GLU A CA 1
ATOM 807 C C . GLU A 1 97 ? 19.438 7.004 -13.781 1.00 64.88 97 GLU A C 1
ATOM 809 O O . GLU A 1 97 ? 20.484 7.336 -13.223 1.00 64.88 97 GLU A O 1
ATOM 814 N N . ALA A 1 98 ? 18.267 7.583 -13.498 1.00 73.44 98 ALA A N 1
ATOM 815 C CA . ALA A 1 98 ? 18.098 8.666 -12.543 1.00 73.44 98 ALA A CA 1
ATOM 816 C C . ALA A 1 98 ? 18.274 8.177 -11.099 1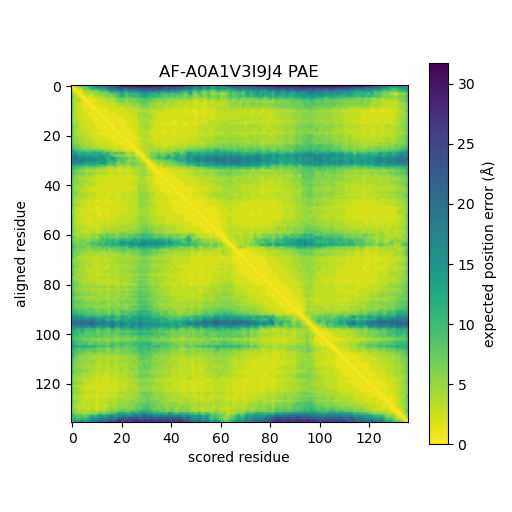.00 73.44 98 ALA A C 1
ATOM 818 O O . ALA A 1 98 ? 17.856 7.080 -10.725 1.00 73.44 98 ALA A O 1
ATOM 819 N N . SER A 1 99 ? 18.859 9.024 -10.258 1.00 85.81 99 SER A N 1
ATOM 820 C CA . SER A 1 99 ? 18.936 8.784 -8.819 1.00 85.81 99 SER A CA 1
ATOM 821 C C . SER A 1 99 ? 17.544 8.796 -8.174 1.00 85.81 99 SER A C 1
ATOM 823 O O . SER A 1 99 ? 16.601 9.405 -8.681 1.00 85.81 99 SER A O 1
ATOM 825 N N . ILE A 1 100 ? 17.405 8.185 -6.991 1.00 82.19 100 ILE A N 1
ATOM 826 C CA . ILE A 1 100 ? 16.120 8.162 -6.268 1.00 82.19 100 ILE A CA 1
ATOM 827 C C . ILE A 1 100 ? 15.565 9.570 -5.990 1.00 82.19 100 ILE A C 1
ATOM 829 O O . ILE A 1 100 ? 14.352 9.759 -5.949 1.00 82.19 100 ILE A O 1
ATOM 833 N N . TRP A 1 101 ? 16.440 10.567 -5.825 1.00 84.44 101 TRP A N 1
ATOM 834 C CA . TRP A 1 101 ? 16.034 11.956 -5.620 1.00 84.44 101 TRP A CA 1
ATOM 835 C C . TRP A 1 101 ? 15.444 12.580 -6.880 1.00 84.44 101 TRP A C 1
ATOM 837 O O . TRP A 1 101 ? 14.421 13.256 -6.801 1.00 84.44 101 TRP A O 1
ATOM 847 N N . GLU A 1 102 ? 16.051 12.322 -8.034 1.00 86.00 102 GLU A N 1
ATOM 848 C CA . GLU A 1 102 ? 15.541 12.786 -9.324 1.00 86.00 102 GLU A CA 1
ATOM 849 C C . GLU A 1 102 ? 14.205 12.121 -9.656 1.00 86.00 102 GLU A C 1
ATOM 851 O O . GLU A 1 102 ? 13.264 12.820 -10.030 1.00 86.00 102 GLU A O 1
ATOM 856 N N . TRP A 1 103 ? 14.075 10.813 -9.400 1.00 87.31 103 TRP A N 1
ATOM 857 C CA . TRP A 1 103 ? 12.802 10.097 -9.522 1.00 87.31 103 TRP A CA 1
ATOM 858 C C . TRP A 1 103 ? 11.691 10.757 -8.701 1.00 87.31 103 TRP A C 1
ATOM 860 O O . TRP A 1 103 ? 10.609 11.025 -9.222 1.00 87.31 103 TRP A O 1
ATOM 870 N N . VAL A 1 104 ? 11.953 11.044 -7.420 1.00 86.25 104 VAL A N 1
ATOM 871 C CA . VAL A 1 104 ? 10.952 11.650 -6.533 1.00 86.25 104 VAL A CA 1
ATOM 872 C C . VAL A 1 104 ? 10.531 13.027 -7.036 1.00 86.25 104 VAL A C 1
ATOM 874 O O . VAL A 1 104 ? 9.348 13.339 -6.968 1.00 86.25 104 VAL A O 1
ATOM 877 N N . ILE A 1 105 ? 11.458 13.843 -7.540 1.00 85.81 105 ILE A N 1
ATOM 878 C CA . ILE A 1 105 ? 11.156 15.206 -8.003 1.00 85.81 105 ILE A CA 1
ATOM 879 C C . ILE A 1 105 ? 10.363 15.202 -9.315 1.00 85.81 105 ILE A C 1
ATOM 881 O O . ILE A 1 105 ? 9.494 16.055 -9.486 1.00 85.81 105 ILE A O 1
ATOM 885 N N . GLN A 1 106 ? 10.659 14.276 -10.228 1.00 84.88 106 GLN A N 1
ATOM 886 C CA . GLN A 1 106 ? 10.045 14.250 -11.556 1.00 84.88 106 GLN A CA 1
ATOM 887 C C . GLN A 1 106 ? 8.652 13.614 -11.531 1.00 84.88 106 GLN A C 1
ATOM 889 O O . GLN A 1 106 ? 7.663 14.301 -11.778 1.00 84.88 106 GLN A O 1
ATOM 894 N N . ASP A 1 107 ? 8.565 12.337 -11.158 1.00 83.19 107 ASP A N 1
ATOM 895 C CA . ASP A 1 107 ? 7.337 11.543 -11.316 1.00 83.19 107 ASP A CA 1
ATOM 896 C C . ASP A 1 107 ? 6.865 10.902 -10.002 1.00 83.19 107 ASP A C 1
ATOM 898 O O . ASP A 1 107 ? 5.662 10.739 -9.755 1.00 83.19 107 ASP A O 1
ATOM 902 N N . GLY A 1 108 ? 7.803 10.583 -9.105 1.00 85.81 108 GLY A N 1
ATOM 903 C CA . GLY A 1 108 ? 7.527 9.895 -7.847 1.00 85.81 108 GLY A CA 1
ATOM 904 C C . GLY A 1 108 ? 6.616 10.684 -6.904 1.00 85.81 108 GLY A C 1
ATOM 905 O O . GLY A 1 108 ? 5.784 10.093 -6.212 1.00 85.81 108 GLY A O 1
ATOM 906 N N . LEU A 1 109 ? 6.687 12.020 -6.907 1.00 88.06 109 LEU A N 1
ATOM 907 C CA . LEU A 1 109 ? 5.824 12.862 -6.070 1.00 88.06 109 LEU A CA 1
ATOM 908 C C . LEU A 1 109 ? 4.345 12.688 -6.437 1.00 88.06 109 LEU A C 1
ATOM 910 O O . LEU A 1 109 ? 3.514 12.449 -5.559 1.00 88.06 109 LEU A O 1
ATOM 914 N N . VAL A 1 110 ? 4.020 12.755 -7.730 1.00 88.56 110 VAL A N 1
ATOM 915 C CA . VAL A 1 110 ? 2.642 12.612 -8.226 1.00 88.56 110 VAL A CA 1
ATOM 916 C C . VAL A 1 110 ? 2.127 11.206 -7.942 1.00 88.56 110 VAL A C 1
ATOM 918 O O . VAL A 1 110 ? 1.044 11.046 -7.373 1.00 88.56 110 VAL A O 1
ATOM 921 N N . LEU A 1 111 ? 2.926 10.188 -8.265 1.00 86.31 111 LEU A N 1
ATOM 922 C CA . LEU A 1 111 ? 2.572 8.791 -8.029 1.00 86.31 111 LEU A CA 1
ATOM 923 C C . LEU A 1 111 ? 2.374 8.498 -6.534 1.00 86.31 111 LEU A C 1
ATOM 925 O O . LEU A 1 111 ? 1.399 7.859 -6.139 1.00 86.31 111 LEU A O 1
ATOM 929 N N . GLY A 1 112 ? 3.273 9.007 -5.692 1.00 88.88 112 GLY A N 1
ATOM 930 C CA . GLY A 1 112 ? 3.218 8.873 -4.242 1.00 88.88 112 GLY A CA 1
ATOM 931 C C . GLY A 1 112 ? 1.991 9.540 -3.634 1.00 88.88 112 GLY A C 1
ATOM 932 O O . GLY A 1 112 ? 1.338 8.944 -2.778 1.00 88.88 112 GLY A O 1
ATOM 933 N N . LEU A 1 113 ? 1.638 10.747 -4.087 1.00 90.69 113 LEU A N 1
ATOM 934 C CA . LEU A 1 113 ? 0.427 11.447 -3.650 1.00 90.69 113 LEU A CA 1
ATOM 935 C C . LEU A 1 113 ? -0.844 10.713 -4.087 1.00 90.69 113 LEU A C 1
ATOM 937 O O . LEU A 1 113 ? -1.789 10.608 -3.306 1.00 90.69 113 LEU A O 1
ATOM 941 N N . LEU A 1 114 ? -0.873 10.172 -5.304 1.00 89.88 114 LEU A N 1
ATOM 942 C CA . LEU A 1 114 ? -2.022 9.420 -5.803 1.00 89.88 114 LEU A CA 1
ATOM 943 C C . LEU A 1 114 ? -2.205 8.107 -5.029 1.00 89.88 114 LEU A C 1
ATOM 945 O O . LEU A 1 114 ? -3.315 7.805 -4.586 1.00 89.88 114 LEU A O 1
ATOM 949 N N . GLY A 1 115 ? -1.108 7.384 -4.781 1.00 87.38 115 GLY A N 1
ATOM 950 C CA . GLY A 1 115 ? -1.091 6.204 -3.917 1.00 87.38 115 GLY A CA 1
ATOM 951 C C . GLY A 1 115 ? -1.571 6.532 -2.505 1.00 87.38 115 GLY A C 1
ATOM 952 O O . GLY A 1 115 ? -2.483 5.882 -1.997 1.00 87.38 115 GLY A O 1
ATOM 953 N N . MET A 1 116 ? -1.038 7.605 -1.912 1.00 92.50 116 MET A N 1
ATOM 954 C CA . MET A 1 116 ? -1.453 8.116 -0.606 1.00 92.50 116 MET A CA 1
ATOM 955 C C . MET A 1 116 ? -2.964 8.358 -0.548 1.00 92.50 116 MET A C 1
ATOM 957 O O . MET A 1 116 ? -3.631 7.836 0.343 1.00 92.50 116 MET A O 1
ATOM 961 N N . CYS A 1 117 ? -3.520 9.114 -1.495 1.00 92.06 117 CYS A N 1
ATOM 962 C CA . CYS A 1 117 ? -4.950 9.408 -1.541 1.00 92.06 117 CYS A CA 1
ATOM 963 C C . CYS A 1 117 ? -5.791 8.131 -1.664 1.00 92.06 117 CYS A C 1
ATOM 965 O O . CYS A 1 117 ? -6.739 7.944 -0.898 1.00 92.06 117 CYS A O 1
ATOM 967 N N . GLY A 1 118 ? -5.420 7.226 -2.576 1.00 89.88 118 GLY A N 1
ATOM 968 C CA . GLY A 1 118 ? -6.118 5.955 -2.772 1.00 89.88 118 GLY A CA 1
ATOM 969 C C . GLY A 1 118 ? -6.094 5.072 -1.524 1.00 89.88 118 GLY A C 1
ATOM 970 O O . GLY A 1 118 ? -7.131 4.558 -1.100 1.00 89.88 118 GLY A O 1
ATOM 971 N N . MET A 1 119 ? -4.934 4.947 -0.880 1.00 92.75 119 MET A N 1
ATOM 972 C CA . MET A 1 119 ? -4.765 4.117 0.312 1.00 92.75 119 MET A CA 1
ATOM 973 C C . MET A 1 119 ? -5.428 4.705 1.548 1.00 92.75 119 MET A C 1
ATOM 975 O O . MET A 1 119 ? -5.997 3.948 2.336 1.00 92.75 119 MET A O 1
ATOM 979 N N . VAL A 1 120 ? -5.406 6.027 1.724 1.00 93.81 120 VAL A N 1
ATOM 980 C CA . VAL A 1 120 ? -6.150 6.696 2.800 1.00 93.81 120 VAL A CA 1
ATOM 981 C C . VAL A 1 120 ? -7.642 6.456 2.620 1.00 93.81 120 VAL A C 1
ATOM 983 O O . VAL A 1 120 ? -8.307 6.037 3.567 1.00 93.81 120 VAL A O 1
ATOM 986 N N . PHE A 1 121 ? -8.160 6.651 1.404 1.00 93.31 121 PHE A N 1
ATOM 987 C CA . PHE A 1 121 ? -9.566 6.405 1.102 1.00 93.31 121 PHE A CA 1
ATOM 988 C C . PHE A 1 121 ? -9.933 4.951 1.414 1.00 93.31 121 PHE A C 1
ATOM 990 O O . PHE A 1 121 ? -10.782 4.692 2.264 1.00 93.31 121 PHE A O 1
ATOM 997 N N . TYR A 1 122 ? -9.214 3.989 0.838 1.00 93.12 122 TYR A N 1
ATOM 998 C CA . TYR A 1 122 ? -9.429 2.569 1.108 1.00 93.12 122 TYR A CA 1
ATOM 999 C C . TYR A 1 122 ? -9.383 2.234 2.609 1.00 93.12 122 TYR A C 1
ATOM 1001 O O . TYR A 1 122 ? -10.272 1.560 3.139 1.00 93.12 122 TYR A O 1
ATOM 1009 N N . SER A 1 123 ? -8.383 2.755 3.323 1.00 91.81 123 SER A N 1
ATOM 1010 C CA . SER A 1 123 ? -8.207 2.518 4.756 1.00 91.81 123 SER A CA 1
ATOM 1011 C C . SER A 1 123 ? -9.373 3.061 5.572 1.00 91.81 123 SER A C 1
ATOM 1013 O O . SER A 1 123 ? -9.846 2.372 6.468 1.00 91.81 123 SER A O 1
ATOM 1015 N N . LEU A 1 124 ? -9.886 4.249 5.254 1.00 92.25 124 LEU A N 1
ATOM 1016 C CA . LEU A 1 124 ? -11.039 4.836 5.940 1.00 92.25 124 LEU A CA 1
ATOM 1017 C C . LEU A 1 124 ? -12.329 4.046 5.721 1.00 92.25 124 LEU A C 1
ATOM 1019 O O . LEU A 1 124 ? -13.143 3.943 6.637 1.00 92.25 124 LEU A O 1
ATOM 1023 N N . PHE A 1 125 ? -12.516 3.473 4.534 1.00 89.94 125 PHE A N 1
ATOM 1024 C CA . PHE A 1 125 ? -13.735 2.735 4.218 1.00 89.94 125 PHE A CA 1
ATOM 1025 C C . PHE A 1 125 ? -13.703 1.282 4.662 1.00 89.94 125 PHE A C 1
ATOM 1027 O O . PHE A 1 125 ? -14.760 0.749 4.967 1.00 89.94 125 PHE A O 1
ATOM 1034 N N . VAL A 1 126 ? -12.543 0.628 4.720 1.00 89.88 126 VAL A N 1
ATOM 1035 C CA . VAL A 1 126 ? -12.481 -0.821 4.978 1.00 89.88 126 VAL A CA 1
ATOM 1036 C C . VAL A 1 126 ? -11.933 -1.138 6.365 1.00 89.88 126 VAL A C 1
ATOM 1038 O O . VAL A 1 126 ? -12.481 -1.991 7.068 1.00 89.88 126 VAL A O 1
ATOM 1041 N N . LEU A 1 127 ? -10.901 -0.424 6.819 1.00 88.19 127 LEU A N 1
ATOM 1042 C CA . LEU A 1 127 ? -10.220 -0.739 8.076 1.00 88.19 127 LEU A CA 1
ATOM 1043 C C . LEU A 1 127 ? -11.139 -0.584 9.309 1.00 88.19 127 LEU A C 1
ATOM 1045 O O . LEU A 1 127 ? -11.155 -1.496 10.138 1.00 88.19 127 LEU A O 1
ATOM 1049 N N . PRO A 1 128 ? -11.986 0.463 9.432 1.00 87.38 128 PRO A N 1
ATOM 1050 C CA . PRO A 1 128 ? -12.955 0.585 10.524 1.00 87.38 128 PRO A CA 1
ATOM 1051 C C . PRO A 1 128 ? -13.914 -0.603 10.671 1.00 87.38 128 PRO A C 1
ATOM 1053 O O . PRO A 1 128 ? -14.321 -0.917 11.787 1.00 87.38 128 PRO A O 1
ATOM 1056 N N . PHE A 1 129 ? -14.293 -1.275 9.581 1.00 85.69 129 PHE A N 1
ATOM 1057 C CA . PHE A 1 129 ? -15.186 -2.441 9.653 1.00 85.69 129 PHE A CA 1
ATOM 1058 C C . PHE A 1 129 ? -14.468 -3.706 10.122 1.00 85.69 129 PHE A C 1
ATOM 1060 O O . PHE A 1 129 ? -15.102 -4.608 10.666 1.00 85.69 129 PHE A O 1
ATOM 1067 N N . LEU A 1 130 ? -13.152 -3.762 9.925 1.00 86.31 130 LEU A N 1
ATOM 1068 C CA . LEU A 1 130 ? -12.318 -4.898 10.294 1.00 86.31 130 LEU A CA 1
ATOM 1069 C C . LEU A 1 130 ? -11.689 -4.749 11.687 1.00 86.31 130 LEU A C 1
ATOM 1071 O O . LEU A 1 130 ? -11.256 -5.750 12.252 1.00 86.31 130 LEU A O 1
ATOM 1075 N N . LEU A 1 131 ? -11.613 -3.534 12.237 1.00 86.38 131 LEU A N 1
ATOM 1076 C CA . LEU A 1 131 ? -11.058 -3.259 13.565 1.00 86.38 131 LEU A CA 1
ATOM 1077 C C . LEU A 1 131 ? -12.088 -3.463 14.693 1.00 86.38 131 LEU A C 1
ATOM 1079 O O . LEU A 1 131 ? -13.293 -3.277 14.497 1.00 86.38 131 LEU A O 1
ATOM 1083 N N . PRO A 1 132 ? -11.639 -3.798 15.917 1.00 82.00 132 PRO A N 1
ATOM 1084 C CA . PRO A 1 132 ? -12.533 -3.946 17.058 1.00 82.00 132 PRO A CA 1
ATOM 1085 C C . PRO A 1 132 ? -13.128 -2.604 17.519 1.00 82.00 132 PRO A C 1
ATOM 1087 O O . PRO A 1 132 ? -12.534 -1.530 17.375 1.00 82.00 132 PRO A O 1
ATOM 1090 N N . LYS A 1 133 ? -14.328 -2.681 18.113 1.00 78.44 133 LYS A N 1
ATOM 1091 C CA . LYS A 1 133 ? -15.066 -1.519 18.642 1.00 78.44 133 LYS A CA 1
ATOM 1092 C C . LYS A 1 133 ? -14.432 -0.938 19.910 1.00 78.44 133 LYS A C 1
ATOM 1094 O O . LYS A 1 133 ? -14.494 0.269 20.115 1.00 78.44 133 LYS A O 1
ATOM 1099 N N . THR A 1 134 ? -13.833 -1.786 20.742 1.00 73.44 134 THR A N 1
ATOM 1100 C CA . THR A 1 134 ? -13.205 -1.423 22.018 1.00 73.44 134 THR A CA 1
ATOM 1101 C C . THR A 1 134 ? -11.780 -1.966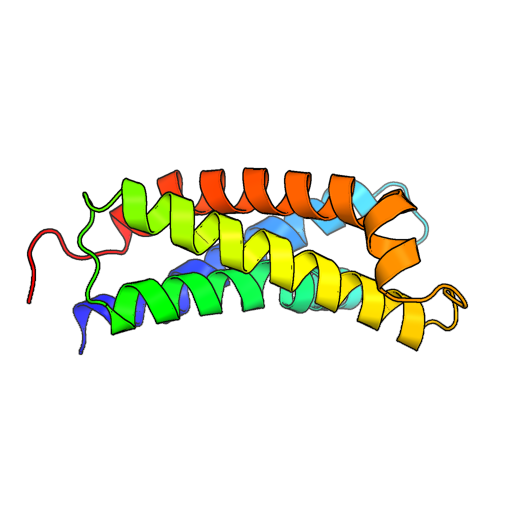 22.078 1.00 73.44 134 THR A C 1
ATOM 1103 O O . THR A 1 134 ? -11.450 -2.946 21.405 1.00 73.44 134 THR A O 1
ATOM 1106 N N . LYS A 1 135 ? -10.916 -1.315 22.868 1.00 63.62 135 LYS A N 1
ATOM 1107 C CA . LYS A 1 135 ? -9.564 -1.824 23.128 1.00 63.62 135 LYS A CA 1
ATOM 1108 C C . LYS A 1 135 ? -9.692 -3.136 23.908 1.00 63.62 135 LYS A C 1
ATOM 1110 O O . LYS A 1 135 ? -10.298 -3.151 24.974 1.00 63.62 135 LYS A O 1
ATOM 1115 N N . SER A 1 136 ? -9.153 -4.212 23.336 1.00 57.69 136 SER A N 1
ATOM 1116 C CA . SER A 1 136 ? -9.013 -5.529 23.968 1.00 57.69 136 SER A CA 1
ATOM 1117 C C . SER A 1 136 ? -7.589 -5.765 24.455 1.00 57.69 136 SER A C 1
ATOM 1119 O O . SER A 1 136 ? -6.629 -5.166 23.903 1.00 57.69 136 SER A O 1
#

Foldseek 3Di:
DPLLVQQLPVQLVVQLVVQLVVCCVVCVPPDDDDSVVSSVCSCQLGNVLRNQLSVVCVVVQPALPPLVCSLVSQLVSNLVSNLVSVVVVCVVVVNDPDDSVVSCVPPSVVRSVVSSVVRSVSSNVPVSVSHHNDRD